Protein AF-W1PMU4-F1 (afdb_monomer_lite)

Organism: Amborella trichopoda (NCBI:txid13333)

Secondary structure (DSSP, 8-state):
------------GGGHHHIIIIIHHHHHHHHHHHHHHT---EEEEE-HHHHTTS-S-SEEEEE------TTT--S-HHHHHHHHHHHHHHHHTHHHHHHTT-----------STT-

Structure (mmCIF, N/CA/C/O backbone):
data_AF-W1PMU4-F1
#
_entry.id   AF-W1PMU4-F1
#
loop_
_atom_site.group_PDB
_atom_site.id
_atom_site.type_symbol
_atom_site.label_atom_id
_atom_site.label_alt_id
_atom_site.label_comp_id
_atom_site.label_asym_id
_atom_site.label_entity_id
_atom_site.label_seq_id
_atom_site.pdbx_PDB_ins_code
_atom_site.Cartn_x
_atom_site.Cartn_y
_atom_site.Cartn_z
_atom_site.occupancy
_atom_site.B_iso_or_equiv
_atom_site.auth_seq_id
_atom_site.auth_comp_id
_atom_site.auth_asym_id
_atom_site.auth_atom_id
_atom_site.pdbx_PDB_model_num
ATOM 1 N N . MET A 1 1 ? -0.352 24.452 17.878 1.00 41.84 1 MET A N 1
ATOM 2 C CA . MET A 1 1 ? -1.023 23.669 18.936 1.00 41.84 1 MET A CA 1
ATOM 3 C C . MET A 1 1 ? -2.271 23.076 18.305 1.00 41.84 1 MET A C 1
ATOM 5 O O . MET A 1 1 ? -3.003 23.834 17.688 1.00 41.84 1 MET A O 1
ATOM 9 N N . SER A 1 2 ? -2.456 21.755 18.311 1.00 54.94 2 SER A N 1
ATOM 10 C CA . SER A 1 2 ? -3.659 21.138 17.734 1.00 54.94 2 SER A CA 1
ATOM 11 C C . SER A 1 2 ? -4.821 21.291 18.711 1.00 54.94 2 SER A C 1
ATOM 13 O O . SER A 1 2 ? -4.735 20.790 19.830 1.00 54.94 2 SER A O 1
ATOM 15 N N . GLU A 1 3 ? -5.885 21.976 18.305 1.00 69.62 3 GLU A N 1
ATOM 16 C CA . GLU A 1 3 ? -7.119 22.056 19.087 1.00 69.62 3 GLU A CA 1
ATOM 17 C C . GLU A 1 3 ? 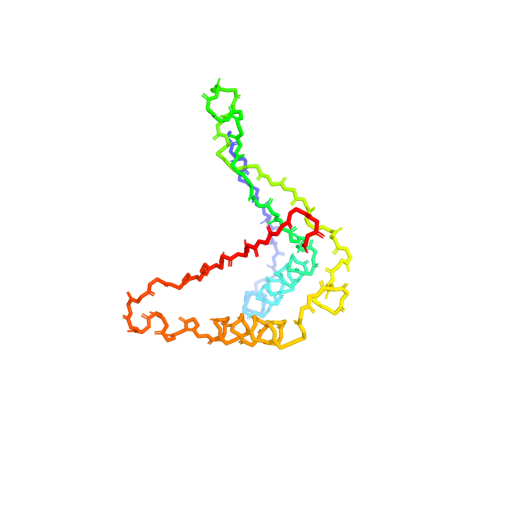-7.772 20.674 19.189 1.00 69.62 3 GLU A C 1
ATOM 19 O O . GLU A 1 3 ? -8.061 20.026 18.177 1.00 69.62 3 GLU A O 1
ATOM 24 N N . THR A 1 4 ? -8.012 20.214 20.414 1.00 72.88 4 THR A N 1
ATOM 25 C CA . THR A 1 4 ? -8.746 18.973 20.665 1.00 72.88 4 THR A CA 1
ATOM 26 C C . THR A 1 4 ? -10.228 19.223 20.409 1.00 72.88 4 THR A C 1
ATOM 28 O O . THR A 1 4 ? -10.897 19.895 21.190 1.00 72.88 4 THR A O 1
ATOM 31 N N . ARG A 1 5 ? -10.750 18.689 19.303 1.00 82.25 5 ARG A N 1
ATOM 32 C CA . ARG A 1 5 ? -12.179 18.749 18.973 1.00 82.25 5 ARG A CA 1
ATOM 33 C C . ARG A 1 5 ? -12.900 17.569 19.618 1.00 82.25 5 ARG A C 1
ATOM 35 O O . ARG A 1 5 ? -12.462 16.432 19.455 1.00 82.25 5 ARG A O 1
ATOM 42 N N . PHE A 1 6 ? -14.002 17.832 20.311 1.00 84.38 6 PHE A N 1
ATOM 43 C CA . PHE A 1 6 ? -14.875 16.805 20.878 1.00 84.38 6 PHE A CA 1
ATOM 44 C C . PHE A 1 6 ? -16.340 17.100 20.544 1.00 84.38 6 PHE A C 1
ATOM 46 O O . PHE A 1 6 ? -16.701 18.234 20.237 1.00 84.38 6 PHE A O 1
ATOM 53 N N . PHE A 1 7 ? -17.166 16.058 20.589 1.00 84.12 7 PHE A N 1
ATOM 54 C CA . PHE A 1 7 ? -18.616 16.144 20.447 1.00 84.12 7 PHE A CA 1
ATOM 55 C C . PHE A 1 7 ? -19.257 15.620 21.728 1.00 84.12 7 PHE A C 1
ATOM 57 O O . PHE A 1 7 ? -18.794 14.624 22.286 1.00 84.12 7 PHE A O 1
ATOM 64 N N . GLU A 1 8 ? -20.316 16.281 22.183 1.00 87.94 8 GLU A N 1
ATOM 65 C CA . GLU A 1 8 ? -21.104 15.851 23.334 1.00 87.94 8 GLU A CA 1
ATOM 66 C C . GLU A 1 8 ? -22.388 15.170 22.852 1.00 87.94 8 GLU A C 1
ATOM 68 O O . GLU A 1 8 ? -23.053 15.653 21.934 1.00 87.94 8 GLU A O 1
ATOM 73 N N . LEU A 1 9 ? -22.719 14.022 23.448 1.00 85.88 9 LEU A N 1
ATOM 74 C CA . LEU A 1 9 ? -23.900 13.237 23.105 1.00 85.88 9 LEU A CA 1
ATOM 75 C C . LEU A 1 9 ? -24.746 12.999 24.359 1.00 85.88 9 LEU A C 1
ATOM 77 O O . LEU A 1 9 ? -24.320 12.298 25.277 1.00 85.88 9 LEU A O 1
ATOM 81 N N . THR A 1 10 ? -25.974 13.514 24.353 1.00 89.06 10 THR A N 1
ATOM 82 C CA . THR A 1 10 ? -26.947 13.316 25.434 1.00 89.06 10 THR A CA 1
ATOM 83 C C . THR A 1 10 ? -27.960 12.254 25.031 1.00 89.06 10 THR A C 1
ATOM 85 O O . THR A 1 10 ? -28.668 12.405 24.037 1.00 89.06 10 THR A O 1
ATOM 88 N N . ILE A 1 11 ? -28.052 11.176 25.812 1.00 87.94 11 ILE A N 1
ATOM 89 C CA . ILE A 1 11 ? -28.994 10.075 25.575 1.00 87.94 11 ILE A CA 1
ATOM 90 C C . ILE A 1 11 ? -29.760 9.717 26.841 1.00 87.94 11 ILE A C 1
ATOM 92 O O . ILE A 1 11 ? -29.259 9.821 27.961 1.00 87.94 11 ILE A O 1
ATOM 96 N N . HIS A 1 12 ? -30.986 9.240 26.654 1.00 90.50 12 HIS A N 1
ATOM 97 C CA . HIS A 1 12 ? -31.793 8.741 27.754 1.00 90.50 12 HIS A CA 1
ATOM 98 C C . HIS A 1 12 ? -31.181 7.452 28.328 1.00 90.50 12 HIS A C 1
ATOM 100 O O . HIS A 1 12 ? -30.832 6.537 27.581 1.00 90.50 12 HIS A O 1
ATOM 106 N N . LYS A 1 13 ? -31.115 7.338 29.663 1.00 88.62 13 LYS A N 1
ATOM 107 C CA . LYS A 1 13 ? -30.442 6.230 30.374 1.00 88.62 13 LYS A CA 1
ATOM 108 C C . LYS A 1 13 ? -30.915 4.837 29.929 1.00 88.62 13 LYS A C 1
ATOM 110 O O . LYS A 1 13 ? -30.111 3.918 29.862 1.00 88.62 13 LYS A O 1
ATOM 115 N N . LYS A 1 14 ? -32.196 4.711 29.561 1.00 91.31 14 LYS A N 1
ATOM 116 C CA . LYS A 1 14 ? -32.819 3.477 29.036 1.00 91.31 14 LYS A CA 1
ATOM 117 C C . LYS A 1 14 ? -32.129 2.911 27.784 1.00 91.31 14 LYS A C 1
ATOM 119 O O . LYS A 1 14 ? -32.178 1.710 27.568 1.00 91.31 14 LYS A O 1
ATOM 124 N N . HIS A 1 15 ? -31.514 3.760 26.962 1.00 88.19 15 HIS A N 1
ATOM 125 C CA . HIS A 1 15 ? -30.902 3.365 25.689 1.00 88.19 15 HIS A CA 1
ATOM 126 C C . HIS A 1 15 ? -29.371 3.381 25.731 1.00 88.19 15 HIS A C 1
ATOM 128 O O . HIS A 1 15 ? -28.737 3.209 24.695 1.00 88.19 15 HIS A O 1
ATOM 134 N N . LYS A 1 16 ? -28.773 3.588 26.912 1.00 86.31 16 LYS A N 1
ATOM 135 C CA . LYS A 1 16 ? -27.325 3.757 27.067 1.00 86.31 16 LYS A CA 1
ATOM 136 C C . LYS A 1 16 ? -26.538 2.586 26.478 1.00 86.31 16 LYS A C 1
ATOM 138 O O . LYS A 1 16 ? -25.651 2.815 25.661 1.00 86.31 16 LYS A O 1
ATOM 143 N N . ASP A 1 17 ? -26.903 1.365 26.853 1.00 88.44 17 ASP A N 1
ATOM 144 C CA . ASP A 1 17 ? -26.164 0.162 26.457 1.00 88.44 17 ASP A CA 1
ATOM 145 C C . ASP A 1 17 ? -26.314 -0.095 24.952 1.00 88.44 17 ASP A C 1
ATOM 147 O O . ASP A 1 17 ? -25.330 -0.267 24.243 1.00 88.44 17 ASP A O 1
ATOM 151 N N . MET A 1 18 ? -27.532 0.049 24.414 1.00 90.12 18 MET A N 1
ATOM 152 C CA . MET A 1 18 ? -27.779 -0.039 22.968 1.00 90.12 18 MET A CA 1
ATOM 153 C C . MET A 1 18 ? -26.936 0.974 22.177 1.00 90.12 18 MET A C 1
ATOM 155 O O . MET A 1 18 ? -26.381 0.638 21.128 1.00 90.12 18 MET A O 1
ATOM 159 N N . VAL A 1 19 ? -26.842 2.219 22.654 1.00 88.56 19 VAL A N 1
ATOM 160 C CA . VAL A 1 19 ? -26.101 3.277 21.958 1.00 88.56 19 VAL A CA 1
ATOM 161 C C . VAL A 1 19 ? -24.597 3.011 21.984 1.00 88.56 19 VAL A C 1
ATOM 163 O O . VAL A 1 19 ? -23.949 3.169 20.950 1.00 88.56 19 VAL A O 1
ATOM 166 N N . LEU A 1 20 ? -24.045 2.594 23.125 1.00 85.81 20 LEU A N 1
ATOM 167 C CA . LEU A 1 20 ? -22.613 2.317 23.263 1.00 85.81 20 LEU A CA 1
ATOM 168 C C . LEU A 1 20 ? -22.197 1.056 22.493 1.00 85.81 20 LEU A C 1
ATOM 170 O O . LEU A 1 20 ? -21.214 1.099 21.754 1.00 85.81 20 LEU A O 1
ATOM 174 N N . ASP A 1 21 ? -22.978 -0.019 22.600 1.00 87.88 21 ASP A N 1
ATOM 175 C CA . ASP A 1 21 ? -22.575 -1.346 22.120 1.00 87.88 21 ASP A CA 1
ATOM 176 C C . ASP A 1 21 ? -22.981 -1.633 20.669 1.00 87.88 21 ASP A C 1
ATOM 178 O O . ASP A 1 21 ? -22.415 -2.521 20.035 1.00 87.88 21 ASP A O 1
ATOM 182 N N . SER A 1 22 ? -23.951 -0.904 20.107 1.00 88.44 22 SER A N 1
ATOM 183 C CA . SER A 1 22 ? -24.383 -1.120 18.716 1.00 88.44 22 SER A CA 1
ATOM 184 C C . SER A 1 22 ? -24.245 0.127 17.853 1.00 88.44 22 SER A C 1
ATOM 186 O O . SER A 1 22 ? -23.598 0.093 16.805 1.00 88.44 22 SER A O 1
ATOM 188 N N . TYR A 1 23 ? -24.807 1.251 18.296 1.00 89.38 23 TYR A N 1
ATOM 189 C CA . TYR A 1 23 ? -24.956 2.425 17.444 1.00 89.38 23 TYR A CA 1
ATOM 190 C C . TYR A 1 23 ? -23.634 3.166 17.234 1.00 89.38 23 TYR A C 1
ATOM 192 O O . TYR A 1 23 ? -23.276 3.474 16.099 1.00 89.38 23 TYR A O 1
ATOM 200 N N . LEU A 1 24 ? -22.865 3.413 18.300 1.00 89.88 24 LEU A N 1
ATOM 201 C CA . LEU A 1 24 ? -21.560 4.065 18.182 1.00 89.88 24 LEU A CA 1
ATOM 202 C C . LEU A 1 24 ? -20.561 3.197 17.423 1.00 89.88 24 LEU A C 1
ATOM 204 O O . LEU A 1 24 ? -19.864 3.711 16.552 1.00 89.88 24 LEU A O 1
ATOM 208 N N . LEU A 1 25 ? -20.534 1.887 17.682 1.00 89.62 25 LEU A N 1
ATOM 209 C CA . LEU A 1 25 ? -19.710 0.950 16.916 1.00 89.62 25 LEU A CA 1
ATOM 210 C C . LEU A 1 25 ? -20.061 0.981 15.423 1.00 89.62 25 LEU A C 1
ATOM 212 O O . LEU A 1 25 ? -19.163 1.062 14.582 1.00 89.62 25 LEU A O 1
ATOM 216 N N . HIS A 1 26 ? -21.353 1.007 15.092 1.00 91.88 26 HIS A N 1
ATOM 217 C CA . HIS A 1 26 ? -21.821 1.144 13.718 1.00 91.88 26 HIS A CA 1
ATOM 218 C C . HIS A 1 26 ? -21.394 2.478 13.084 1.00 91.88 26 HIS A C 1
ATOM 220 O O . HIS A 1 26 ? -20.843 2.472 11.985 1.00 91.88 26 HIS A O 1
ATOM 226 N N . ILE A 1 27 ? -21.566 3.611 13.777 1.00 92.00 27 ILE A N 1
ATOM 227 C CA . ILE A 1 27 ? -21.133 4.930 13.283 1.00 92.00 27 ILE A CA 1
ATOM 228 C C . ILE A 1 27 ? -19.621 4.973 13.082 1.00 92.00 27 ILE A C 1
ATOM 230 O O . ILE A 1 27 ? -19.156 5.502 12.076 1.00 92.00 27 ILE A O 1
ATOM 234 N N . MET A 1 28 ? -18.838 4.429 14.014 1.00 90.88 28 MET A N 1
ATOM 235 C CA . MET A 1 28 ? -17.382 4.393 13.888 1.00 90.88 28 MET A CA 1
ATOM 236 C C . MET A 1 28 ? -16.954 3.560 12.678 1.00 90.88 28 MET A C 1
ATOM 238 O O . MET A 1 28 ? -16.078 3.989 11.924 1.00 90.88 28 MET A O 1
ATOM 242 N N . ALA A 1 29 ? -17.593 2.408 12.454 1.00 92.06 29 ALA A N 1
ATOM 243 C CA . ALA A 1 29 ? -17.357 1.581 11.275 1.00 92.06 29 ALA A CA 1
ATOM 244 C C . ALA A 1 29 ? -17.743 2.315 9.978 1.00 92.06 29 ALA A C 1
ATOM 246 O O . ALA A 1 29 ? -16.936 2.374 9.051 1.00 92.06 29 ALA A O 1
ATOM 247 N N . HIS A 1 30 ? -18.919 2.948 9.932 1.00 92.50 30 HIS A N 1
ATOM 248 C CA . HIS A 1 30 ? -19.368 3.737 8.780 1.00 92.50 30 HIS A CA 1
ATOM 249 C C . HIS A 1 30 ? -18.467 4.940 8.505 1.00 92.50 30 HIS A C 1
ATOM 251 O O . HIS A 1 30 ? -18.090 5.189 7.364 1.00 92.50 30 HIS A O 1
ATOM 257 N N . GLY A 1 31 ? -18.082 5.680 9.543 1.00 90.81 31 GLY A N 1
ATOM 258 C CA . GLY A 1 31 ? -17.180 6.820 9.426 1.00 90.81 31 GLY A CA 1
ATOM 259 C C . GLY A 1 31 ? -15.809 6.400 8.905 1.00 90.81 31 GLY A C 1
ATOM 260 O O . GLY A 1 31 ? -15.225 7.093 8.072 1.00 90.81 31 GLY A O 1
ATOM 261 N N . LYS A 1 32 ? -15.315 5.234 9.337 1.00 89.12 32 LYS A N 1
ATOM 262 C CA . LYS A 1 32 ? -14.095 4.637 8.793 1.00 89.12 32 LYS A CA 1
ATOM 263 C C . LYS A 1 32 ? -14.260 4.270 7.316 1.00 89.12 32 LYS A C 1
ATOM 265 O O . LYS A 1 32 ? -13.400 4.653 6.532 1.00 89.12 32 LYS A O 1
ATOM 270 N N . ALA A 1 33 ? -15.363 3.627 6.934 1.00 88.44 33 ALA A N 1
ATOM 271 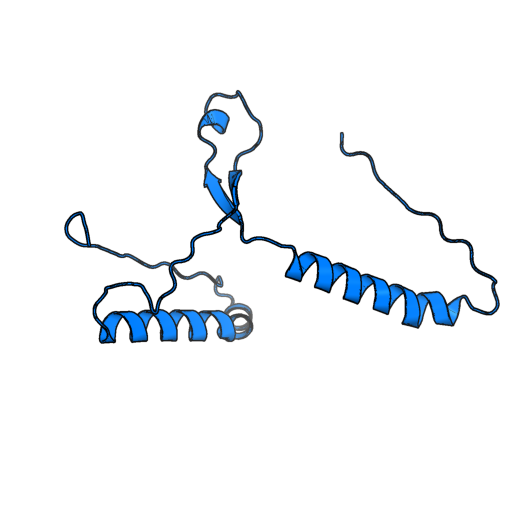C CA . ALA A 1 33 ? -15.644 3.270 5.543 1.00 88.44 33 ALA A CA 1
ATOM 272 C C . ALA A 1 33 ? -15.730 4.507 4.632 1.00 88.44 33 ALA A C 1
ATOM 274 O O . ALA A 1 33 ? -15.057 4.557 3.611 1.00 88.44 33 ALA A O 1
ATOM 275 N N . ILE A 1 34 ? -16.454 5.555 5.043 1.00 87.69 34 ILE A N 1
ATOM 276 C CA . ILE A 1 34 ? -16.542 6.829 4.304 1.00 87.69 34 ILE A CA 1
ATOM 277 C C . ILE A 1 34 ? -15.162 7.475 4.170 1.00 87.69 34 ILE A C 1
ATOM 279 O O . ILE A 1 34 ? -14.828 8.049 3.134 1.00 87.69 34 ILE A O 1
ATOM 283 N N . LYS A 1 35 ? -14.348 7.419 5.229 1.00 85.88 35 LYS A N 1
ATOM 284 C CA . LYS A 1 35 ? -12.988 7.953 5.195 1.00 85.88 35 LYS A CA 1
ATOM 285 C C . LYS A 1 35 ? -12.104 7.160 4.239 1.00 85.88 35 LYS A C 1
ATOM 287 O O . LYS A 1 35 ? -11.315 7.784 3.547 1.00 85.88 35 LYS A O 1
ATOM 292 N N . GLU A 1 36 ? -12.218 5.836 4.210 1.00 81.94 36 GLU A N 1
ATOM 293 C CA . GLU A 1 36 ? -11.487 4.967 3.282 1.00 81.94 36 GLU A CA 1
ATOM 294 C C . GLU A 1 36 ? -11.932 5.202 1.833 1.00 81.94 36 GLU A C 1
ATOM 296 O O . GLU A 1 36 ? -11.081 5.389 0.971 1.00 81.94 36 GLU A O 1
ATOM 301 N N . GLU A 1 37 ? -13.238 5.317 1.583 1.00 77.12 37 GLU A N 1
ATOM 302 C CA . GLU A 1 37 ? -13.817 5.624 0.269 1.00 77.12 37 GLU A CA 1
ATOM 303 C C . GLU A 1 37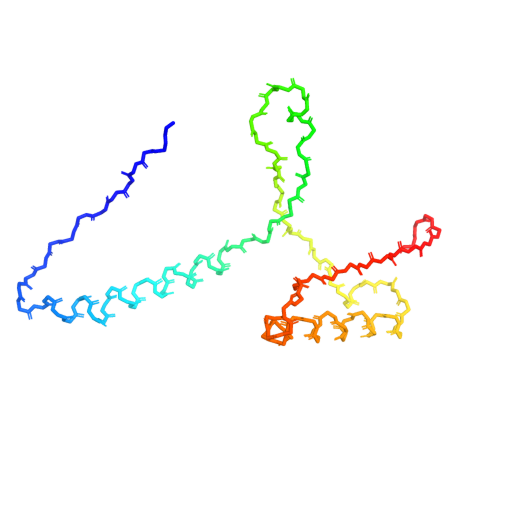 ? -13.368 6.997 -0.256 1.00 77.12 37 GLU A C 1
ATOM 305 O O . GLU A 1 37 ? -12.960 7.134 -1.407 1.00 77.12 37 GLU A O 1
ATOM 310 N N . LYS A 1 38 ? -13.385 8.024 0.602 1.00 74.81 38 LYS A N 1
ATOM 311 C CA . LYS A 1 38 ? -12.933 9.383 0.256 1.00 74.81 38 LYS A CA 1
ATOM 312 C C . LYS A 1 38 ? -11.419 9.565 0.349 1.00 74.81 38 LYS A C 1
ATOM 314 O O . LYS A 1 38 ? -10.916 10.645 0.025 1.00 74.81 38 LYS A O 1
ATOM 319 N N . SER A 1 39 ? -10.680 8.567 0.832 1.00 72.88 39 SER A N 1
ATOM 320 C CA . SER A 1 39 ? -9.232 8.660 0.983 1.00 72.88 39 SER A CA 1
ATOM 321 C C . SER A 1 39 ? -8.578 8.517 -0.382 1.00 72.88 39 SER A C 1
ATOM 323 O O . SER A 1 39 ? -8.180 7.429 -0.791 1.00 72.88 39 SER A O 1
ATOM 325 N N . LEU A 1 40 ? -8.399 9.646 -1.061 1.00 78.06 40 LEU A N 1
ATOM 326 C CA . LEU A 1 40 ? -7.562 9.701 -2.249 1.00 78.06 40 LEU A CA 1
ATOM 327 C C . LEU A 1 40 ? -6.142 9.248 -1.893 1.00 78.06 40 LEU A C 1
ATOM 329 O O . LEU A 1 40 ? -5.596 9.628 -0.850 1.00 78.06 40 LEU A O 1
ATOM 333 N N . MET A 1 41 ? -5.547 8.427 -2.758 1.00 83.38 41 MET A N 1
ATOM 334 C CA . MET A 1 41 ? -4.185 7.946 -2.561 1.00 83.38 41 MET A CA 1
ATOM 335 C C . MET A 1 41 ? -3.231 9.145 -2.526 1.00 83.38 41 MET A C 1
ATOM 337 O O . MET A 1 41 ? -3.277 10.019 -3.388 1.00 83.38 41 MET A O 1
ATOM 341 N N . LYS A 1 42 ? -2.381 9.214 -1.502 1.00 89.44 42 LYS A N 1
ATOM 342 C CA . LYS A 1 42 ? -1.405 10.294 -1.329 1.00 89.44 42 LYS A CA 1
ATOM 343 C C . LYS A 1 42 ? -0.013 9.765 -1.634 1.00 89.44 42 LYS A C 1
ATOM 345 O O . LYS A 1 42 ? 0.438 8.823 -0.987 1.00 89.44 42 LYS A O 1
ATOM 350 N N . LEU A 1 43 ? 0.677 10.390 -2.583 1.00 87.81 43 LEU A N 1
ATOM 351 C CA . LEU A 1 43 ? 2.099 10.144 -2.805 1.00 87.81 43 LEU A CA 1
ATOM 352 C C . LEU A 1 43 ? 2.905 11.083 -1.926 1.00 87.81 43 LEU A C 1
ATOM 354 O O . LEU A 1 43 ? 2.784 12.302 -2.035 1.00 87.81 43 LEU A O 1
ATOM 358 N N . HIS A 1 44 ? 3.730 10.504 -1.064 1.00 88.69 44 HIS A N 1
ATOM 359 C CA . HIS A 1 44 ? 4.620 11.248 -0.189 1.00 88.69 44 HIS A CA 1
ATOM 360 C C . HIS A 1 44 ? 6.001 11.369 -0.829 1.00 88.69 44 HIS A C 1
ATOM 362 O O . HIS A 1 44 ? 6.566 10.387 -1.304 1.00 88.69 44 HIS A O 1
ATOM 368 N N . THR A 1 45 ? 6.549 12.579 -0.820 1.00 88.81 45 THR A N 1
ATOM 369 C CA . THR A 1 45 ? 7.912 12.871 -1.273 1.00 88.81 45 THR A CA 1
ATOM 370 C C . THR A 1 45 ? 8.631 13.670 -0.197 1.00 88.81 45 THR A C 1
ATOM 372 O O . THR A 1 45 ? 7.990 14.343 0.617 1.00 88.81 45 THR A O 1
ATOM 375 N N . LEU A 1 46 ? 9.959 13.574 -0.165 1.00 89.44 46 LEU A N 1
ATOM 376 C CA . LEU A 1 46 ? 10.756 14.394 0.740 1.00 89.44 46 LEU A CA 1
ATOM 377 C C . LEU A 1 46 ? 10.528 15.869 0.418 1.00 89.44 46 LEU A C 1
ATOM 379 O O . LEU A 1 46 ? 10.494 16.266 -0.750 1.00 89.44 46 LEU A O 1
ATOM 383 N N . ASN A 1 47 ? 10.331 16.663 1.463 1.00 85.69 47 ASN A N 1
ATOM 384 C CA . ASN A 1 47 ? 10.167 18.092 1.325 1.00 85.69 47 ASN A CA 1
ATOM 385 C C . ASN A 1 47 ? 11.548 18.753 1.173 1.00 85.69 47 ASN A C 1
ATOM 387 O O . ASN A 1 47 ? 12.328 18.722 2.127 1.00 85.69 47 ASN A O 1
ATOM 391 N N . PRO A 1 48 ? 11.874 19.359 0.018 1.00 81.12 48 PRO A N 1
ATOM 392 C CA . PRO A 1 48 ? 13.148 20.056 -0.144 1.00 81.12 48 PRO A CA 1
ATOM 393 C C . PRO A 1 48 ? 13.288 21.227 0.842 1.00 81.12 48 PRO A C 1
ATOM 395 O O . PRO A 1 48 ? 14.377 21.460 1.361 1.00 81.12 48 PRO A O 1
ATOM 398 N N . ASP A 1 49 ? 12.181 21.884 1.198 1.00 81.50 49 ASP A N 1
ATOM 399 C CA . ASP A 1 49 ? 12.165 23.054 2.086 1.00 81.50 49 ASP A CA 1
ATOM 400 C C . ASP A 1 49 ? 12.442 22.700 3.556 1.00 81.50 49 ASP A C 1
ATOM 402 O O . ASP A 1 49 ? 12.707 23.583 4.377 1.00 81.50 49 ASP A O 1
ATOM 406 N N . PHE A 1 50 ? 12.411 21.406 3.900 1.00 75.56 50 PHE A N 1
ATOM 407 C CA . PHE A 1 50 ? 12.832 20.914 5.212 1.00 75.56 50 PHE A CA 1
ATOM 408 C C . PHE A 1 50 ? 14.331 21.153 5.443 1.00 75.56 50 PHE A C 1
ATOM 410 O O . PHE A 1 50 ? 14.735 21.561 6.531 1.00 75.56 50 PHE A O 1
ATOM 417 N N . HIS A 1 51 ? 15.163 20.966 4.412 1.00 69.00 51 HIS A N 1
ATOM 418 C CA . HIS A 1 51 ? 16.613 21.156 4.518 1.00 69.00 51 HIS A CA 1
ATOM 419 C C . HIS A 1 51 ? 17.026 22.629 4.627 1.00 69.00 51 HIS A C 1
ATOM 421 O O . HIS A 1 51 ? 18.100 22.922 5.145 1.00 69.00 51 HIS A O 1
ATOM 427 N N . PHE A 1 52 ? 16.162 23.552 4.199 1.00 71.50 52 PHE A N 1
ATOM 428 C CA . PHE A 1 52 ? 16.408 24.994 4.252 1.00 71.50 52 PHE A CA 1
ATOM 429 C C . PHE A 1 52 ? 15.824 25.669 5.504 1.00 71.50 52 PHE A C 1
ATOM 431 O O . PHE A 1 52 ? 15.849 26.892 5.610 1.00 71.50 52 PHE A O 1
ATOM 438 N N . GLY A 1 53 ? 15.278 24.897 6.454 1.00 72.56 53 GLY A N 1
ATOM 439 C CA . GLY A 1 53 ? 14.732 25.420 7.714 1.00 72.56 53 GLY A CA 1
ATOM 440 C C . GLY A 1 53 ? 13.440 26.236 7.568 1.00 72.56 53 GLY A C 1
ATOM 441 O O . GLY A 1 53 ? 12.957 26.791 8.553 1.00 72.56 53 GLY A O 1
ATOM 442 N N . VAL A 1 54 ? 12.865 26.290 6.363 1.00 74.12 54 VAL A N 1
ATOM 443 C CA . VAL A 1 54 ? 11.641 27.045 6.051 1.00 74.12 54 VAL A CA 1
ATOM 444 C C . VAL A 1 54 ? 10.405 26.323 6.585 1.00 74.12 54 VAL A C 1
ATOM 446 O O . VAL A 1 54 ? 9.442 26.958 7.014 1.00 74.12 54 VAL A O 1
ATOM 449 N N . THR A 1 55 ? 10.426 24.988 6.607 1.00 73.12 55 THR A N 1
ATOM 450 C CA . THR A 1 55 ? 9.302 24.181 7.094 1.00 73.12 55 THR A CA 1
ATOM 451 C C . THR A 1 55 ? 9.773 23.106 8.066 1.00 73.12 55 THR A C 1
ATOM 453 O O . THR A 1 55 ? 10.863 22.553 7.933 1.00 73.12 55 THR A O 1
ATOM 456 N N . LYS A 1 56 ? 8.922 22.771 9.041 1.00 77.62 56 LYS A N 1
ATOM 457 C CA . LYS A 1 56 ? 9.140 21.631 9.949 1.00 77.62 56 LYS A CA 1
ATOM 458 C C . LYS A 1 56 ? 8.606 20.308 9.382 1.00 77.62 56 LYS A C 1
ATOM 460 O O . LYS A 1 56 ? 8.746 19.271 10.024 1.00 77.62 56 LYS A O 1
ATOM 465 N N . GLU A 1 57 ? 7.976 20.331 8.208 1.00 80.00 57 GLU A N 1
ATOM 466 C CA . GLU A 1 57 ? 7.346 19.160 7.598 1.00 80.00 57 GLU A CA 1
ATOM 467 C C . GLU A 1 57 ? 8.336 18.424 6.690 1.00 80.00 57 GLU A C 1
ATOM 469 O O . GLU A 1 57 ? 8.653 18.885 5.598 1.00 80.00 57 GLU A O 1
ATOM 474 N N . ILE A 1 58 ? 8.805 17.253 7.139 1.00 86.56 58 ILE A N 1
ATOM 475 C CA . ILE A 1 58 ? 9.765 16.397 6.409 1.00 86.56 58 ILE A CA 1
ATOM 476 C C . ILE A 1 58 ? 9.159 15.833 5.116 1.00 86.56 58 ILE A C 1
ATOM 478 O O . ILE A 1 58 ? 9.852 15.653 4.115 1.00 86.56 58 ILE A O 1
ATOM 482 N N . TRP A 1 59 ? 7.860 15.534 5.139 1.00 88.56 59 TRP A N 1
ATOM 483 C CA . TRP A 1 59 ? 7.149 14.887 4.042 1.00 88.56 59 TRP A CA 1
ATOM 484 C C . TRP A 1 59 ? 6.112 15.833 3.463 1.00 88.56 59 TRP A C 1
ATOM 486 O O . TRP A 1 59 ? 5.166 16.207 4.153 1.00 88.56 59 TRP A O 1
ATOM 496 N N . ARG A 1 60 ? 6.230 16.133 2.171 1.00 89.19 60 ARG A N 1
ATOM 497 C CA . ARG A 1 60 ? 5.140 16.738 1.402 1.00 89.19 60 ARG A CA 1
ATOM 498 C C . ARG A 1 60 ? 4.351 15.641 0.700 1.00 89.19 60 ARG A C 1
ATOM 500 O O . ARG A 1 60 ? 4.890 14.570 0.413 1.00 89.19 60 ARG A O 1
ATOM 507 N N . HIS A 1 61 ? 3.080 15.894 0.416 1.00 89.06 61 HIS A N 1
ATOM 508 C CA . HIS A 1 61 ? 2.249 14.936 -0.302 1.00 89.06 61 HIS A CA 1
ATOM 509 C C . HIS A 1 61 ? 1.503 15.578 -1.459 1.00 89.06 61 HIS A C 1
ATOM 511 O O . HIS A 1 61 ? 1.114 16.740 -1.389 1.00 89.06 61 HIS A O 1
ATOM 517 N N . VAL A 1 62 ? 1.280 14.788 -2.504 1.00 89.25 62 VAL A N 1
ATOM 518 C CA . VAL A 1 62 ? 0.402 15.132 -3.621 1.00 89.25 62 VAL A CA 1
ATOM 519 C C . VAL A 1 62 ? -0.705 14.094 -3.722 1.00 89.25 62 VAL A C 1
ATOM 521 O O . VAL A 1 62 ? -0.511 12.921 -3.391 1.00 89.25 62 VAL A O 1
ATOM 524 N N . ILE A 1 63 ? -1.886 14.534 -4.146 1.00 89.31 63 ILE A N 1
ATOM 525 C CA . ILE A 1 63 ? -2.991 13.627 -4.443 1.00 89.31 63 ILE A CA 1
ATOM 526 C C . ILE A 1 63 ? -2.621 12.862 -5.713 1.00 89.31 63 ILE A C 1
ATOM 528 O O . ILE A 1 63 ? -2.377 13.462 -6.757 1.00 89.31 63 ILE A O 1
ATOM 532 N N . PHE A 1 64 ? -2.570 11.539 -5.619 1.00 85.19 64 PHE A N 1
ATOM 533 C CA . PHE A 1 64 ? -2.366 10.669 -6.763 1.00 85.19 64 PHE A CA 1
ATOM 534 C C . PHE A 1 64 ? -3.705 10.408 -7.437 1.00 85.19 64 PHE A C 1
ATOM 536 O O . PHE A 1 64 ? -4.554 9.695 -6.906 1.00 85.19 64 PHE A O 1
ATOM 543 N N . ASN A 1 65 ? -3.881 11.021 -8.601 1.00 83.75 65 ASN A N 1
ATOM 544 C CA . ASN A 1 65 ? -5.055 10.857 -9.445 1.00 83.75 65 ASN A CA 1
ATOM 545 C C . ASN A 1 65 ? -4.601 10.664 -10.897 1.00 83.75 65 ASN A C 1
ATOM 547 O O . ASN A 1 65 ? -4.784 11.541 -11.738 1.00 83.75 65 ASN A O 1
ATOM 551 N N . HIS A 1 66 ? -3.902 9.557 -11.158 1.00 82.81 66 HIS A N 1
ATOM 552 C CA . HIS A 1 66 ? -3.411 9.224 -12.491 1.00 82.81 66 HIS A CA 1
ATOM 553 C C . HIS A 1 66 ? -4.287 8.122 -13.106 1.00 82.81 66 HIS A C 1
ATOM 555 O O . HIS A 1 66 ? -4.504 7.107 -12.446 1.00 82.81 66 HIS A O 1
ATOM 561 N N . PRO A 1 67 ? -4.779 8.282 -14.349 1.00 86.44 67 PRO A N 1
ATOM 562 C CA . PRO A 1 67 ? -5.684 7.311 -14.964 1.00 86.44 67 PRO A CA 1
ATOM 563 C C . PRO A 1 67 ? -4.984 6.022 -15.415 1.00 86.44 67 PRO A C 1
ATOM 565 O O . PRO A 1 67 ? -5.660 5.032 -15.679 1.00 86.44 67 PRO A O 1
ATOM 568 N N . ALA A 1 68 ? -3.650 6.018 -15.532 1.00 88.12 68 ALA A N 1
ATOM 569 C CA . ALA A 1 68 ? -2.935 4.827 -15.983 1.00 88.12 68 ALA A CA 1
ATOM 570 C C . ALA A 1 68 ? -2.996 3.686 -14.964 1.00 88.12 68 ALA A C 1
ATOM 572 O O . ALA A 1 68 ? -2.703 3.853 -13.778 1.00 88.12 68 ALA A O 1
ATOM 573 N N . THR A 1 69 ? -3.303 2.508 -15.487 1.00 88.81 69 THR A N 1
ATOM 574 C CA . THR A 1 69 ? -3.280 1.218 -14.805 1.00 88.81 69 THR A CA 1
ATOM 575 C C . THR A 1 69 ? -2.195 0.326 -15.414 1.00 88.81 69 THR A C 1
ATOM 577 O O . THR A 1 69 ? -1.639 0.638 -16.473 1.00 88.81 69 THR A O 1
ATOM 580 N N . PHE A 1 70 ? -1.920 -0.822 -14.785 1.00 88.00 70 PHE A N 1
ATOM 581 C CA . PHE A 1 70 ? -1.054 -1.854 -15.372 1.00 88.00 70 PHE A CA 1
ATOM 582 C C . PHE A 1 70 ? -1.558 -2.329 -16.747 1.00 88.00 70 PHE A C 1
ATOM 584 O O . PHE A 1 70 ? -0.751 -2.716 -17.587 1.00 88.00 70 PHE A O 1
ATOM 591 N N . ASP A 1 71 ? -2.864 -2.257 -17.013 1.00 88.00 71 ASP A N 1
ATOM 592 C CA . ASP A 1 71 ? -3.438 -2.646 -18.307 1.00 88.00 71 ASP A CA 1
ATOM 593 C C . ASP A 1 71 ? -3.075 -1.660 -19.419 1.00 88.00 71 ASP A C 1
ATOM 595 O O . ASP A 1 71 ? -2.788 -2.073 -20.538 1.00 88.00 71 ASP A O 1
ATOM 599 N N . THR A 1 72 ? -3.039 -0.363 -19.099 1.00 91.25 72 THR A N 1
ATOM 600 C CA . THR A 1 72 ? -2.653 0.701 -20.041 1.00 91.25 72 THR A CA 1
ATOM 601 C C . THR A 1 72 ? -1.139 0.877 -20.181 1.00 91.25 72 THR A C 1
ATOM 603 O O . THR A 1 72 ? -0.687 1.611 -21.056 1.00 91.25 72 THR A O 1
ATOM 606 N N . LEU A 1 73 ? -0.349 0.244 -19.306 1.00 89.62 73 LEU A N 1
ATOM 607 C CA . LEU A 1 73 ? 1.104 0.365 -19.292 1.00 89.62 73 LEU A CA 1
ATOM 608 C C . LEU A 1 73 ? 1.727 -0.515 -20.386 1.00 89.62 73 LEU A C 1
ATOM 610 O O . LEU A 1 73 ? 1.598 -1.741 -20.365 1.00 89.62 73 LEU A O 1
ATOM 614 N N . ALA A 1 74 ? 2.431 0.120 -21.322 1.00 89.56 74 ALA A N 1
ATOM 615 C CA . ALA A 1 74 ? 3.147 -0.556 -22.397 1.00 89.56 74 ALA A CA 1
ATOM 616 C C . ALA A 1 74 ? 4.512 -1.062 -21.903 1.00 89.56 74 ALA A C 1
ATOM 618 O O . ALA A 1 74 ? 5.516 -0.367 -21.994 1.00 89.56 74 ALA A O 1
ATOM 619 N N . ILE A 1 75 ? 4.532 -2.282 -21.372 1.00 90.50 75 ILE A N 1
ATOM 620 C CA . ILE A 1 75 ? 5.743 -3.036 -21.025 1.00 90.50 75 ILE A CA 1
ATOM 621 C C . ILE A 1 75 ? 5.597 -4.470 -21.536 1.00 90.50 75 ILE A C 1
ATOM 623 O O . ILE A 1 75 ? 4.499 -4.885 -21.917 1.00 90.50 75 ILE A O 1
ATOM 627 N N . ASP A 1 76 ? 6.688 -5.233 -21.533 1.00 92.88 76 ASP A N 1
ATOM 628 C CA . ASP A 1 76 ? 6.630 -6.657 -21.853 1.00 92.88 76 ASP A CA 1
ATOM 629 C C . ASP A 1 76 ? 5.573 -7.378 -20.992 1.00 92.88 76 ASP A C 1
ATOM 631 O O . ASP A 1 76 ? 5.481 -7.167 -19.778 1.00 92.88 76 ASP A O 1
ATOM 635 N N . VAL A 1 77 ? 4.745 -8.207 -21.635 1.00 93.44 77 VAL A N 1
ATOM 636 C CA . VAL A 1 77 ? 3.588 -8.848 -20.993 1.00 93.44 77 VAL A CA 1
ATOM 637 C C . VAL A 1 77 ? 4.037 -9.802 -19.892 1.00 93.44 77 VAL A C 1
ATOM 639 O O . VAL A 1 77 ? 3.445 -9.796 -18.814 1.00 93.44 77 VAL A O 1
ATOM 642 N N . SER A 1 78 ? 5.109 -10.561 -20.125 1.00 93.56 78 SER A N 1
ATOM 643 C CA . SER A 1 78 ? 5.621 -11.505 -19.133 1.00 93.56 78 SER A CA 1
ATOM 644 C C . SER A 1 78 ? 6.183 -10.778 -17.909 1.00 93.56 78 SER A C 1
ATOM 646 O O . SER A 1 78 ? 5.867 -11.138 -16.774 1.00 93.56 78 SER A O 1
ATOM 648 N N . LEU A 1 79 ? 6.908 -9.674 -18.128 1.00 92.31 79 LEU A N 1
ATOM 649 C CA . LEU A 1 79 ? 7.405 -8.819 -17.048 1.00 92.31 79 LEU A CA 1
ATOM 650 C C . LEU A 1 79 ? 6.256 -8.187 -16.250 1.00 92.31 79 LEU A C 1
ATOM 652 O O . LEU A 1 79 ? 6.299 -8.131 -15.019 1.00 92.31 79 LEU A O 1
ATOM 656 N N . LYS A 1 80 ? 5.211 -7.714 -16.939 1.00 93.44 80 LYS A N 1
ATOM 657 C CA . LYS A 1 80 ? 4.023 -7.148 -16.293 1.00 93.44 80 LYS A CA 1
ATOM 658 C C . LYS A 1 80 ? 3.364 -8.159 -15.363 1.00 93.44 80 LYS A C 1
ATOM 660 O O . LYS A 1 80 ? 3.057 -7.828 -14.218 1.00 93.44 80 LYS A O 1
ATOM 665 N N . GLU A 1 81 ? 3.134 -9.370 -15.858 1.00 94.69 81 GLU A N 1
ATOM 666 C CA . GLU A 1 81 ? 2.502 -10.443 -15.093 1.00 94.69 81 GLU A CA 1
ATOM 667 C C .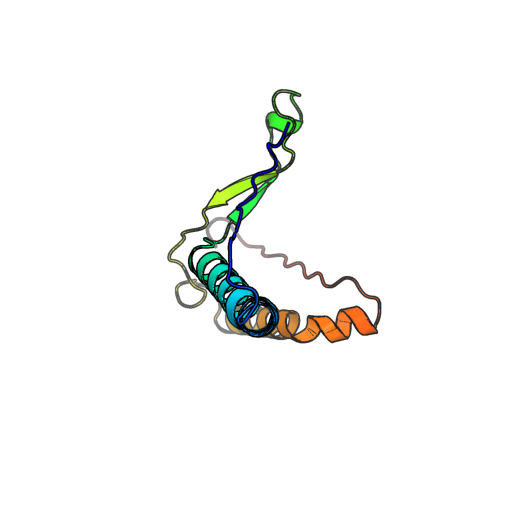 GLU A 1 81 ? 3.334 -10.816 -13.866 1.00 94.69 81 GLU A C 1
ATOM 669 O O . GLU A 1 81 ? 2.787 -10.905 -12.766 1.00 94.69 81 GLU A O 1
ATOM 674 N N . GLU A 1 82 ? 4.654 -10.944 -14.016 1.00 94.69 82 GLU A N 1
ATOM 675 C CA . GLU A 1 82 ? 5.561 -11.237 -12.905 1.00 94.69 82 GLU A CA 1
ATOM 676 C C . GLU A 1 82 ? 5.478 -10.171 -11.801 1.00 94.69 82 GLU A C 1
ATOM 678 O O . GLU A 1 82 ? 5.293 -10.497 -10.623 1.00 94.69 82 GLU A O 1
ATOM 683 N N . ILE A 1 83 ? 5.548 -8.888 -12.176 1.00 94.62 83 ILE A N 1
ATOM 684 C CA . ILE A 1 83 ? 5.469 -7.769 -11.229 1.00 94.62 83 ILE A CA 1
ATOM 685 C C . ILE A 1 83 ? 4.119 -7.771 -10.503 1.00 94.62 83 ILE A C 1
ATOM 687 O O . ILE A 1 83 ? 4.073 -7.662 -9.274 1.00 94.62 83 ILE A O 1
ATOM 691 N N . VAL A 1 84 ? 3.011 -7.913 -11.237 1.00 94.19 84 VAL A N 1
ATOM 692 C CA . VAL A 1 84 ? 1.662 -7.908 -10.652 1.00 94.19 84 VAL A CA 1
ATOM 693 C C . VAL A 1 84 ? 1.482 -9.080 -9.686 1.00 94.19 84 VAL A C 1
ATOM 695 O O . VAL A 1 84 ? 0.974 -8.887 -8.576 1.00 94.19 84 VAL A O 1
ATOM 698 N N . LEU A 1 85 ? 1.933 -10.278 -10.061 1.00 95.75 85 LEU A N 1
ATOM 699 C CA . LEU A 1 85 ? 1.856 -11.466 -9.212 1.00 95.75 85 LEU A CA 1
ATOM 700 C C . LEU A 1 85 ? 2.700 -11.317 -7.939 1.00 95.75 85 LEU A C 1
ATOM 702 O O . LEU A 1 85 ? 2.217 -11.646 -6.849 1.00 95.75 85 LEU A O 1
ATOM 706 N N . ASP A 1 86 ? 3.921 -10.775 -8.032 1.00 95.81 86 ASP A N 1
ATOM 707 C CA . ASP A 1 86 ? 4.757 -10.522 -6.854 1.00 95.81 86 ASP A CA 1
ATOM 708 C C . ASP A 1 86 ? 4.108 -9.505 -5.910 1.00 95.81 86 ASP A C 1
ATOM 710 O O . ASP A 1 86 ? 4.035 -9.761 -4.705 1.00 95.81 86 ASP A O 1
ATOM 714 N N . ILE A 1 87 ? 3.573 -8.396 -6.436 1.00 94.75 87 ILE A N 1
ATOM 715 C CA . ILE A 1 87 ? 2.8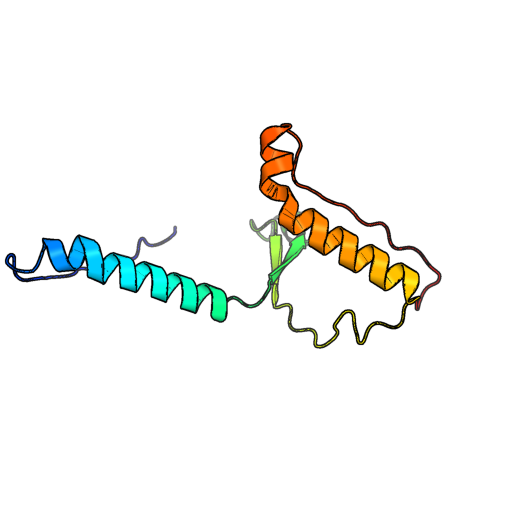97 -7.360 -5.638 1.00 94.75 87 ILE A CA 1
ATOM 716 C C . ILE A 1 87 ? 1.681 -7.949 -4.912 1.00 94.75 87 ILE A C 1
ATOM 718 O O . ILE A 1 87 ? 1.530 -7.777 -3.695 1.00 94.75 87 ILE A O 1
ATOM 722 N N . GLN A 1 88 ? 0.823 -8.684 -5.627 1.00 95.25 88 GLN A N 1
ATOM 723 C CA . GLN A 1 88 ? -0.356 -9.323 -5.036 1.00 95.25 88 GLN A CA 1
ATOM 724 C C . GLN A 1 88 ? 0.037 -10.349 -3.965 1.00 95.25 88 GLN A C 1
ATOM 726 O O . GLN A 1 88 ? -0.556 -10.386 -2.880 1.00 95.25 88 GLN A O 1
ATOM 731 N N . GLY A 1 89 ? 1.062 -11.160 -4.233 1.00 95.62 89 GLY A N 1
ATOM 732 C CA . GLY A 1 89 ? 1.588 -12.132 -3.280 1.00 95.62 89 GLY A CA 1
ATOM 733 C C . GLY A 1 89 ? 2.228 -11.473 -2.057 1.00 95.62 89 GLY A C 1
ATOM 734 O O . GLY A 1 89 ? 2.038 -11.924 -0.928 1.00 95.62 89 GLY A O 1
ATOM 735 N N . PHE A 1 90 ? 2.983 -10.392 -2.240 1.00 95.81 90 PHE A N 1
ATOM 736 C CA . PHE A 1 90 ? 3.591 -9.624 -1.154 1.00 95.81 90 PHE A CA 1
ATOM 737 C C . PHE A 1 90 ? 2.531 -8.995 -0.237 1.00 95.81 90 PHE A C 1
ATOM 739 O O . PHE A 1 90 ? 2.651 -9.095 0.989 1.00 95.81 90 PHE A O 1
ATOM 746 N N . SER A 1 91 ? 1.463 -8.435 -0.816 1.00 92.94 91 SER A N 1
ATOM 747 C CA . SER A 1 91 ? 0.345 -7.840 -0.072 1.00 92.94 91 SER A CA 1
ATOM 748 C C . SER A 1 91 ? -0.331 -8.851 0.868 1.00 92.94 91 SER A C 1
ATOM 750 O O . SER A 1 91 ? -0.548 -8.571 2.048 1.00 92.94 91 SER A O 1
ATOM 752 N N . LYS A 1 92 ? -0.555 -10.085 0.395 1.00 94.88 92 LYS A N 1
ATOM 753 C CA . LYS A 1 92 ? -1.180 -11.168 1.181 1.00 94.88 92 LYS A CA 1
ATOM 754 C C . LYS A 1 92 ? -0.275 -11.756 2.273 1.00 94.88 92 LYS A C 1
ATOM 756 O O . LYS A 1 92 ? -0.762 -12.416 3.185 1.00 94.88 92 LYS A O 1
ATOM 761 N N . ARG A 1 93 ? 1.044 -11.535 2.216 1.00 94.00 93 ARG A N 1
ATOM 762 C CA . ARG A 1 93 ? 2.032 -12.185 3.104 1.00 94.00 93 ARG A CA 1
ATOM 763 C C . ARG A 1 93 ? 2.366 -11.405 4.381 1.00 94.00 93 ARG A C 1
ATOM 765 O O . ARG A 1 93 ? 3.288 -11.795 5.092 1.00 94.00 93 ARG A O 1
ATOM 772 N N . LYS A 1 94 ? 1.617 -10.357 4.736 1.00 93.69 94 LYS A N 1
ATOM 773 C CA . LYS A 1 94 ? 1.858 -9.542 5.947 1.00 93.69 94 LYS A CA 1
ATOM 774 C C . LYS A 1 94 ? 2.088 -10.375 7.218 1.00 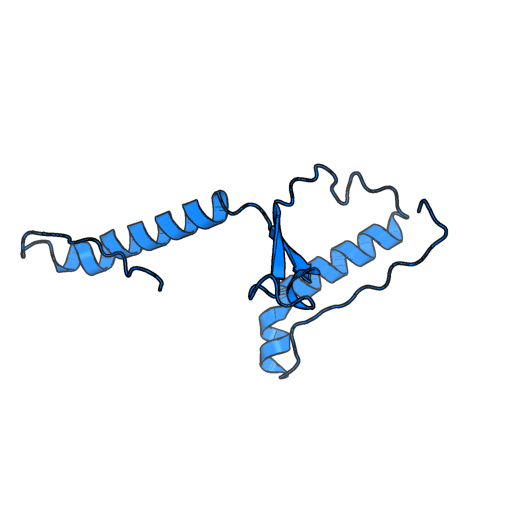93.69 94 LYS A C 1
ATOM 776 O O . LYS A 1 94 ? 3.058 -10.155 7.943 1.00 93.69 94 LYS A O 1
ATOM 781 N N . ASP A 1 95 ? 1.223 -11.357 7.468 1.00 94.62 95 ASP A N 1
ATOM 782 C CA . ASP A 1 95 ? 1.296 -12.201 8.667 1.00 94.62 95 ASP A CA 1
ATOM 783 C C . ASP A 1 95 ? 2.490 -13.149 8.671 1.00 94.62 95 ASP A C 1
ATOM 785 O O . ASP A 1 95 ? 3.040 -13.450 9.731 1.00 94.62 95 ASP A O 1
ATOM 789 N N . PHE A 1 96 ? 2.919 -13.595 7.491 1.00 94.56 96 PHE A N 1
ATOM 790 C CA . PHE A 1 96 ? 4.127 -14.391 7.349 1.00 94.56 96 PHE A CA 1
ATOM 791 C C . PHE A 1 96 ? 5.355 -13.579 7.773 1.00 94.56 96 PHE A C 1
ATOM 793 O O . PHE A 1 96 ? 6.099 -14.035 8.636 1.00 94.56 96 PHE A O 1
ATOM 800 N N . TYR A 1 97 ? 5.515 -12.353 7.256 1.00 95.50 97 TYR A N 1
ATOM 801 C CA . TYR A 1 97 ? 6.624 -11.459 7.624 1.00 95.50 97 TYR A CA 1
ATOM 802 C C . TYR A 1 97 ? 6.655 -11.165 9.128 1.00 95.50 97 TYR A C 1
ATOM 804 O O . TYR A 1 97 ? 7.712 -11.263 9.751 1.00 95.50 97 TYR A O 1
ATOM 812 N N . ARG A 1 98 ? 5.482 -10.898 9.723 1.00 94.25 98 ARG A N 1
ATOM 813 C CA . ARG A 1 98 ? 5.329 -10.708 11.172 1.00 94.25 98 ARG A CA 1
ATOM 814 C C . ARG A 1 98 ? 5.787 -11.934 11.968 1.00 94.25 98 ARG A C 1
ATOM 816 O O . ARG A 1 98 ? 6.490 -11.777 12.958 1.00 94.25 98 ARG A O 1
ATOM 823 N N . ARG A 1 99 ? 5.418 -13.141 11.531 1.00 96.19 99 ARG A N 1
ATOM 824 C CA . ARG A 1 99 ? 5.764 -14.403 12.208 1.00 96.19 99 ARG A CA 1
ATOM 825 C C . ARG A 1 99 ? 7.256 -14.715 12.161 1.00 96.19 99 ARG A C 1
ATOM 827 O O . ARG A 1 99 ? 7.806 -15.174 13.151 1.00 96.19 99 ARG A O 1
ATOM 834 N N . VAL A 1 100 ? 7.903 -14.468 11.024 1.00 95.75 100 VAL A N 1
ATOM 835 C CA . VAL A 1 100 ? 9.341 -14.735 10.844 1.00 95.75 100 VAL A CA 1
ATOM 836 C C . VAL A 1 100 ? 10.233 -13.587 11.336 1.00 95.75 100 VAL A C 1
ATOM 838 O O . VAL A 1 100 ? 11.444 -13.638 11.146 1.00 95.75 100 VAL A O 1
ATOM 841 N N . GLY A 1 101 ? 9.649 -12.531 11.918 1.00 94.56 101 GLY A N 1
ATOM 842 C CA . GLY A 1 101 ? 10.381 -11.376 12.446 1.00 94.56 101 GLY A CA 1
ATOM 843 C C . GLY A 1 101 ? 11.062 -10.512 11.379 1.00 94.56 101 GLY A C 1
ATOM 844 O O . GLY A 1 101 ? 11.979 -9.758 11.696 1.00 94.56 101 GLY A O 1
ATOM 845 N N . LYS A 1 102 ? 10.648 -10.610 10.109 1.00 94.94 102 LYS A N 1
ATOM 846 C CA . LYS A 1 102 ? 11.233 -9.829 9.008 1.00 94.94 102 LYS A CA 1
ATOM 847 C C . LYS A 1 102 ? 10.405 -8.582 8.722 1.00 94.94 102 LYS A C 1
ATOM 849 O O . LYS A 1 102 ? 9.177 -8.599 8.787 1.00 94.94 102 LYS A O 1
ATOM 854 N N . ALA A 1 103 ? 11.081 -7.502 8.334 1.00 95.06 103 ALA A N 1
ATOM 855 C CA . ALA A 1 103 ? 10.416 -6.272 7.924 1.00 95.06 103 ALA A CA 1
ATOM 856 C C . ALA A 1 103 ? 9.531 -6.518 6.690 1.00 95.06 103 ALA A C 1
ATOM 858 O O . ALA A 1 103 ? 10.006 -7.005 5.664 1.00 95.06 103 ALA A O 1
ATOM 859 N N . TRP A 1 104 ? 8.252 -6.151 6.776 1.00 95.69 104 TRP A N 1
ATOM 860 C CA . TRP A 1 104 ? 7.306 -6.233 5.661 1.00 95.69 104 TRP A CA 1
ATOM 861 C C . TRP A 1 104 ? 7.532 -5.062 4.695 1.00 95.69 104 TRP A C 1
ATOM 863 O O . TRP A 1 104 ? 6.837 -4.049 4.739 1.00 95.69 104 TRP A O 1
ATOM 873 N N . LYS A 1 105 ? 8.581 -5.175 3.872 1.00 94.31 105 LYS A N 1
ATOM 874 C CA . LYS A 1 105 ? 8.994 -4.191 2.859 1.00 94.31 105 LYS A CA 1
ATOM 875 C C . LYS A 1 105 ? 9.420 -4.909 1.572 1.00 94.31 105 LYS A C 1
ATOM 877 O O . LYS A 1 105 ? 9.981 -6.003 1.638 1.00 94.31 105 LYS A O 1
ATOM 882 N N . ARG A 1 106 ? 9.179 -4.283 0.417 1.00 94.88 106 ARG A N 1
ATOM 883 C CA . ARG A 1 106 ? 9.577 -4.764 -0.917 1.00 94.88 106 ARG A CA 1
ATOM 884 C C . ARG A 1 106 ? 10.103 -3.581 -1.730 1.00 94.88 106 ARG A C 1
ATOM 886 O O . ARG A 1 106 ? 9.527 -2.500 -1.650 1.00 94.88 106 ARG A O 1
ATOM 893 N N . GLY A 1 107 ? 11.206 -3.775 -2.448 1.00 94.75 107 GLY A N 1
ATOM 894 C CA . GLY A 1 107 ? 11.802 -2.773 -3.334 1.00 94.75 107 GLY A CA 1
ATOM 895 C C . GLY A 1 107 ? 11.905 -3.324 -4.751 1.00 94.75 107 GLY A C 1
ATOM 896 O O . GLY A 1 107 ? 12.182 -4.512 -4.913 1.00 94.75 107 GLY A O 1
ATOM 897 N N . TYR A 1 108 ? 11.681 -2.464 -5.742 1.00 93.81 108 TYR A N 1
ATOM 898 C CA . TYR A 1 108 ? 11.755 -2.787 -7.166 1.00 93.81 108 TYR A CA 1
ATOM 899 C C . TYR A 1 108 ? 12.771 -1.856 -7.831 1.00 93.81 108 TYR A C 1
ATOM 901 O O . TYR A 1 108 ? 12.793 -0.661 -7.533 1.00 93.81 108 TYR A O 1
ATOM 909 N N . LEU A 1 109 ? 13.605 -2.402 -8.716 1.00 93.81 109 LEU A N 1
ATOM 910 C CA . LEU A 1 109 ? 14.531 -1.642 -9.553 1.00 93.81 109 LEU A CA 1
ATOM 911 C C . LEU A 1 109 ? 14.075 -1.783 -11.003 1.00 93.81 109 LEU A C 1
ATOM 913 O O . LEU A 1 109 ? 14.170 -2.865 -11.575 1.00 93.81 109 LEU A O 1
ATOM 917 N N . LEU A 1 110 ? 13.575 -0.691 -11.571 1.00 90.62 110 LEU A N 1
ATOM 918 C CA . LEU A 1 110 ? 13.215 -0.596 -12.983 1.00 90.62 110 LEU A CA 1
ATOM 919 C C . LEU A 1 110 ? 14.319 0.195 -13.689 1.00 90.62 110 LEU A C 1
ATOM 921 O O . LEU A 1 110 ? 14.698 1.267 -13.216 1.00 90.62 110 LEU A O 1
ATOM 925 N N . TYR A 1 111 ? 14.864 -0.347 -14.776 1.00 92.44 111 TYR A N 1
ATOM 926 C CA . TYR A 1 111 ? 15.948 0.269 -15.538 1.00 92.44 111 TYR A CA 1
ATOM 927 C C . TYR A 1 111 ? 15.714 0.084 -17.039 1.00 92.44 111 TYR A C 1
ATOM 929 O O . TYR A 1 111 ? 15.138 -0.913 -17.466 1.00 92.44 111 TYR A O 1
ATOM 937 N N . GLY A 1 112 ? 16.165 1.051 -17.835 1.00 91.12 112 GLY A N 1
ATOM 938 C CA . GLY A 1 112 ? 15.984 1.063 -19.282 1.00 91.12 112 GLY A CA 1
ATOM 939 C C . GLY A 1 112 ? 16.464 2.380 -19.898 1.00 91.12 112 GLY A C 1
ATOM 940 O O . GLY A 1 112 ? 16.823 3.306 -19.162 1.00 91.12 112 GLY A O 1
ATOM 941 N N . PRO A 1 113 ? 16.515 2.472 -21.237 1.00 93.88 113 PRO A N 1
ATOM 942 C CA . PRO A 1 113 ? 16.785 3.730 -21.917 1.00 93.88 113 PRO A CA 1
ATOM 943 C C . PRO A 1 113 ? 15.672 4.757 -21.630 1.00 93.88 113 PRO A C 1
ATOM 945 O O . PRO A 1 113 ? 14.528 4.375 -21.363 1.00 93.88 113 PRO A O 1
ATOM 948 N N . PRO A 1 114 ? 15.980 6.064 -21.683 1.00 92.44 114 PRO A N 1
ATOM 949 C CA . PRO A 1 114 ? 14.990 7.108 -21.444 1.00 92.44 114 PRO A CA 1
ATOM 950 C C . PRO A 1 114 ? 13.822 6.985 -22.431 1.00 92.44 114 PRO A C 1
ATOM 952 O O . PRO A 1 114 ? 14.039 6.858 -23.634 1.00 92.44 114 PRO A O 1
ATOM 955 N N . GLY A 1 115 ? 12.592 7.041 -21.916 1.00 86.06 115 GLY A N 1
ATOM 956 C CA . GLY A 1 115 ? 11.370 6.863 -22.710 1.00 86.06 115 GLY A CA 1
ATOM 957 C C . GLY A 1 115 ? 10.822 5.432 -22.751 1.00 86.06 115 GLY A C 1
ATOM 958 O O . GLY A 1 115 ? 9.904 5.181 -23.526 1.00 86.06 115 GLY A O 1
ATOM 959 N N . THR A 1 116 ? 11.368 4.529 -21.931 1.00 79.19 116 THR A N 1
ATOM 960 C CA . THR A 1 116 ? 10.756 3.229 -21.585 1.00 79.19 116 THR A CA 1
ATOM 961 C C . THR A 1 116 ? 9.884 3.389 -20.347 1.00 79.19 116 THR A C 1
ATOM 963 O O . THR A 1 116 ? 8.792 2.789 -20.311 1.00 79.19 116 THR A O 1
#

Sequence (116 aa):
MSETRFFELTIHKKHKDMVLDSYLLHIMAHGKAIKEEKSLMKLHTLNPDFHFGVTKEIWRHVIFNHPATFDTLAIDVSLKEEIVLDIQGFSKRKDFYRRVGKAWKRGYLLYGPPGT

Foldseek 3Di:
DDDDDDDDDDDDPVCVCVCVPPVVVVVVVVVVVVCVVPDFDKDWDADPVCVVVNDVDRIDIDRDDDPDDLVNDPDPPVVSVVVVVVVVVLVVCPVVCVVVVHDSDDDDDDDDDPPD

Radius of gyration: 22.52 Å; chains: 1; bounding box: 50×42×53 Å

InterPro domains:
  IPR027417 P-loop containing nucleoside triphosphate hydrolase [G3DSA:3.40.50.300] (54-116)
  IPR027417 P-loop containing nucleoside triphosphate hydrolase [SSF52540] (55-116)
  IPR050747 Mitochondrial chaperone BCS1 subfamily [PTHR23070] (2-116)

pLDDT: mean 87.62, std 8.36, range [41.84, 96.19]